Protein AF-A0A7C5FNX1-F1 (afdb_monomer_lite)

Secondary structure (DSSP, 8-state):
---------------------------EEEEETTEEEEEE-S-BTTB-HHHHHHHHHHHHHHHHHTT-TT--EEEEEETTEEEEEETTEEEEEE-HHHHHHTTS-HHHHHHHHHHHHHHHHHHHS------------

Structure (mmCIF, N/CA/C/O backbone):
data_AF-A0A7C5FNX1-F1
#
_entry.id   AF-A0A7C5FNX1-F1
#
loop_
_atom_site.group_PDB
_atom_site.id
_atom_site.type_symbol
_atom_site.label_atom_id
_atom_site.label_alt_id
_atom_site.label_comp_id
_atom_site.label_asym_id
_atom_site.label_entity_id
_atom_site.label_seq_id
_atom_site.pdbx_PDB_ins_code
_atom_site.Cartn_x
_atom_site.Cartn_y
_atom_site.Cartn_z
_atom_site.occupancy
_atom_site.B_iso_or_equiv
_atom_site.auth_seq_id
_atom_site.auth_comp_id
_atom_site.auth_asym_id
_atom_site.auth_atom_id
_atom_site.pdbx_PDB_model_num
ATOM 1 N N . MET A 1 1 ? -15.210 -9.417 -82.758 1.00 48.25 1 MET A N 1
ATOM 2 C CA . MET A 1 1 ? -13.789 -9.003 -82.806 1.00 48.25 1 MET A CA 1
ATOM 3 C C . MET A 1 1 ? -13.660 -7.633 -82.162 1.00 48.25 1 MET A C 1
ATOM 5 O O . MET A 1 1 ? -14.400 -6.760 -82.588 1.00 48.25 1 MET A O 1
ATOM 9 N N . ARG A 1 2 ? -12.681 -7.478 -81.247 1.00 44.44 2 ARG A N 1
ATOM 10 C CA . ARG A 1 2 ? -12.156 -6.215 -80.667 1.00 44.44 2 ARG A CA 1
ATOM 11 C C . ARG A 1 2 ? -13.099 -5.545 -79.653 1.00 44.44 2 ARG A C 1
ATOM 13 O O . ARG A 1 2 ? -14.236 -5.281 -79.985 1.00 44.44 2 ARG A O 1
ATOM 20 N N . GLY A 1 3 ? -12.744 -5.229 -78.414 1.00 41.00 3 GLY A N 1
ATOM 21 C CA . GLY A 1 3 ? -11.478 -5.251 -77.688 1.00 41.00 3 GLY A CA 1
ATOM 22 C C . GLY A 1 3 ? -11.615 -4.278 -76.505 1.00 41.00 3 GLY A C 1
ATOM 23 O O . GLY A 1 3 ? -11.934 -3.120 -76.723 1.00 41.00 3 GLY A O 1
ATOM 24 N N . LEU A 1 4 ? -11.478 -4.791 -75.279 1.00 51.78 4 LEU A N 1
ATOM 25 C CA . LEU A 1 4 ? -10.774 -4.208 -74.125 1.00 51.78 4 LEU A CA 1
ATOM 26 C C . LEU A 1 4 ? -10.606 -2.672 -74.074 1.00 51.78 4 LEU A C 1
ATOM 28 O O . LEU A 1 4 ? -9.807 -2.170 -74.847 1.00 51.78 4 LEU A O 1
ATOM 32 N N . VAL A 1 5 ? -11.207 -1.981 -73.088 1.00 48.16 5 VAL A N 1
ATOM 33 C CA . VAL A 1 5 ? -10.513 -0.992 -72.222 1.00 48.16 5 VAL A CA 1
ATOM 34 C C . VAL A 1 5 ? -11.241 -0.871 -70.872 1.00 48.16 5 VAL A C 1
ATOM 36 O O . VAL A 1 5 ? -12.392 -0.457 -70.775 1.00 48.16 5 VAL A O 1
ATOM 39 N N . THR A 1 6 ? -10.510 -1.245 -69.832 1.00 49.53 6 THR A N 1
ATOM 40 C CA . THR A 1 6 ? -10.735 -1.094 -68.394 1.00 49.53 6 THR A CA 1
ATOM 41 C C . THR A 1 6 ? -10.722 0.378 -67.960 1.00 49.53 6 THR A C 1
ATOM 43 O O . THR A 1 6 ? -9.796 1.092 -68.330 1.00 49.53 6 THR A O 1
ATOM 46 N N . LEU A 1 7 ? -11.629 0.816 -67.078 1.00 47.34 7 LEU A N 1
ATOM 47 C CA . LEU A 1 7 ? -11.289 1.865 -66.104 1.00 47.34 7 LEU A CA 1
ATOM 48 C C . LEU A 1 7 ? -12.063 1.657 -64.794 1.00 47.34 7 LEU A C 1
ATOM 50 O O . LEU A 1 7 ? -13.228 2.015 -64.648 1.00 47.34 7 LEU A O 1
ATOM 54 N N . VAL A 1 8 ? -11.383 1.017 -63.847 1.00 50.44 8 VAL A N 1
ATOM 55 C CA . VAL A 1 8 ? -11.781 0.897 -62.445 1.00 50.44 8 VAL A CA 1
ATOM 56 C C . VAL A 1 8 ? -11.443 2.224 -61.771 1.00 50.44 8 VAL A C 1
ATOM 58 O O . VAL A 1 8 ? -10.268 2.557 -61.649 1.00 50.44 8 VAL A O 1
ATOM 61 N N . VAL A 1 9 ? -12.442 2.982 -61.318 1.00 48.31 9 VAL A N 1
ATOM 62 C CA . VAL A 1 9 ? -12.221 4.110 -60.399 1.00 48.31 9 VAL A CA 1
ATOM 63 C C . VAL A 1 9 ? -12.724 3.685 -59.028 1.00 48.31 9 VAL A C 1
ATOM 65 O O . VAL A 1 9 ? -13.873 3.899 -58.653 1.00 48.31 9 VAL A O 1
ATOM 68 N N . ALA A 1 10 ? -11.843 3.004 -58.300 1.00 44.75 10 ALA A N 1
ATOM 69 C CA . ALA A 1 10 ? -12.017 2.693 -56.894 1.00 44.75 10 ALA A CA 1
ATOM 70 C C . ALA A 1 10 ? -11.668 3.944 -56.075 1.00 44.75 10 ALA A C 1
ATOM 72 O O . ALA A 1 10 ? -10.499 4.229 -55.821 1.00 44.75 10 ALA A O 1
ATOM 73 N N . ALA A 1 11 ? -12.681 4.708 -55.668 1.00 50.75 11 ALA A N 1
ATOM 74 C CA . ALA A 1 11 ? -12.517 5.731 -54.644 1.00 50.75 11 ALA A CA 1
ATOM 75 C C . ALA A 1 11 ? -12.407 5.030 -53.279 1.00 50.75 11 ALA A C 1
ATOM 77 O O . ALA A 1 11 ? -13.410 4.687 -52.653 1.00 50.75 11 ALA A O 1
ATOM 78 N N . MET A 1 12 ? -11.173 4.755 -52.851 1.00 43.78 12 MET A N 1
ATOM 79 C CA . MET A 1 12 ? -10.867 4.287 -51.500 1.00 43.78 12 MET A CA 1
ATOM 80 C C . MET A 1 12 ? -11.280 5.358 -50.484 1.00 43.78 12 MET A C 1
ATOM 82 O O . MET A 1 12 ? -10.588 6.354 -50.281 1.00 43.78 12 MET A O 1
ATOM 86 N N . LEU A 1 13 ? -12.414 5.128 -49.825 1.00 51.00 13 LEU A N 1
ATOM 87 C CA . LEU A 1 13 ? -12.774 5.769 -48.567 1.00 51.00 13 LEU A CA 1
ATOM 88 C C . LEU A 1 13 ? -11.797 5.280 -47.493 1.00 51.00 13 L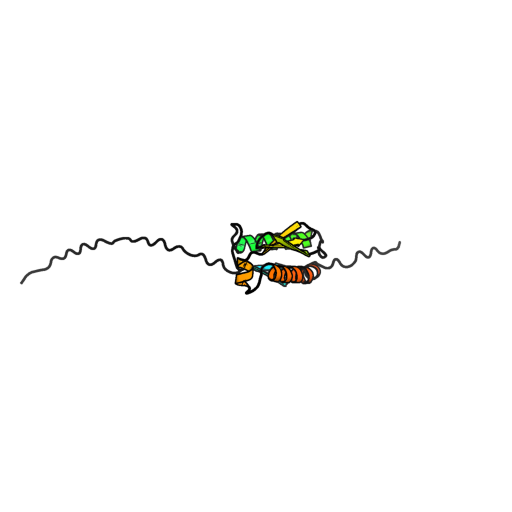EU A C 1
ATOM 90 O O . LEU A 1 13 ? -11.932 4.179 -46.963 1.00 51.00 13 LEU A O 1
ATOM 94 N N . LEU A 1 14 ? -10.793 6.098 -47.183 1.00 48.69 14 LEU A N 1
ATOM 95 C CA . LEU A 1 14 ? -9.910 5.881 -46.043 1.00 48.69 14 LEU A CA 1
ATOM 96 C C . LEU A 1 14 ? -10.674 6.251 -44.759 1.00 48.69 14 LEU A C 1
ATOM 98 O O . LEU A 1 14 ? -10.518 7.334 -44.200 1.00 48.69 14 LEU A O 1
ATOM 102 N N . THR A 1 15 ? -11.553 5.366 -44.290 1.00 57.00 15 THR A N 1
ATOM 103 C CA . THR A 1 15 ? -12.085 5.444 -42.926 1.00 57.00 15 THR A CA 1
ATOM 104 C C . THR A 1 15 ? -10.961 5.104 -41.957 1.00 57.00 15 THR A C 1
ATOM 106 O O . THR A 1 15 ? -10.725 3.938 -41.641 1.00 57.00 15 THR A O 1
ATOM 109 N N . ALA A 1 16 ? -10.255 6.129 -41.483 1.00 55.16 16 ALA A N 1
ATOM 110 C CA . ALA A 1 16 ? -9.417 6.027 -40.300 1.00 55.16 16 ALA A CA 1
ATOM 111 C C . ALA A 1 16 ? -10.336 5.832 -39.086 1.00 55.16 16 ALA A C 1
ATOM 113 O O . ALA A 1 16 ? -10.733 6.783 -38.415 1.00 55.16 16 ALA A O 1
ATOM 114 N N . ALA A 1 17 ? -10.718 4.581 -38.825 1.00 53.44 17 ALA A N 1
ATOM 115 C CA . ALA A 1 17 ? -11.231 4.198 -37.525 1.00 53.44 17 ALA A CA 1
ATOM 116 C C . ALA A 1 17 ? -10.087 4.409 -36.528 1.00 53.44 17 ALA A C 1
ATOM 118 O O . ALA A 1 17 ? -9.186 3.579 -36.410 1.00 53.44 17 ALA A O 1
ATOM 119 N N . ALA A 1 18 ? -10.099 5.551 -35.840 1.00 54.50 18 ALA A N 1
ATOM 120 C CA . ALA A 1 18 ? -9.315 5.767 -34.637 1.00 54.50 18 ALA A CA 1
ATOM 121 C C . ALA A 1 18 ? -9.859 4.814 -33.567 1.00 54.50 18 ALA A C 1
ATOM 123 O O . ALA A 1 18 ? -10.659 5.188 -32.712 1.00 54.50 18 ALA A O 1
ATOM 124 N N . GLY A 1 19 ? -9.485 3.539 -33.669 1.00 47.91 19 GLY A N 1
ATOM 125 C CA . GLY A 1 19 ? -9.705 2.576 -32.612 1.00 47.91 19 GLY A CA 1
ATOM 126 C C . GLY A 1 19 ? -8.997 3.116 -31.385 1.00 47.91 19 GLY A C 1
ATOM 127 O O . GLY A 1 19 ? -7.774 3.258 -31.384 1.00 47.91 19 GLY A O 1
ATOM 128 N N . SER A 1 20 ? -9.761 3.463 -30.351 1.00 51.91 20 SER A N 1
ATOM 129 C CA . SER A 1 20 ? -9.203 3.637 -29.022 1.00 51.91 20 SER A CA 1
ATOM 130 C C . SER A 1 20 ? -8.517 2.324 -28.678 1.00 51.91 20 SER A C 1
ATOM 132 O O . SER A 1 20 ? -9.171 1.336 -28.349 1.00 51.91 20 SER A O 1
ATOM 134 N N . VAL A 1 21 ? -7.193 2.287 -28.811 1.00 50.59 21 VAL A N 1
ATOM 135 C CA . VAL A 1 21 ? -6.392 1.231 -28.215 1.00 50.59 21 VAL A CA 1
ATOM 136 C C . VAL A 1 21 ? -6.601 1.415 -26.721 1.00 50.59 21 VAL A C 1
ATOM 138 O O . VAL A 1 21 ? -5.968 2.264 -26.095 1.00 50.59 21 VAL A O 1
ATOM 141 N N . CYS A 1 22 ? -7.548 0.673 -26.145 1.00 47.19 22 CYS A N 1
ATOM 142 C CA . CYS A 1 22 ? -7.546 0.419 -24.719 1.00 47.19 22 CYS A CA 1
ATOM 143 C C . CYS A 1 22 ? -6.202 -0.247 -24.448 1.00 47.19 22 CYS A C 1
ATOM 145 O O . CYS A 1 22 ? -6.037 -1.444 -24.676 1.00 47.19 22 CYS A O 1
ATOM 147 N N . ARG A 1 23 ? -5.208 0.550 -24.045 1.00 55.09 23 ARG A N 1
ATOM 148 C CA . ARG A 1 23 ? -3.958 0.035 -23.512 1.00 55.09 23 ARG A CA 1
ATOM 149 C C . ARG A 1 23 ? -4.366 -0.713 -22.254 1.00 55.09 23 ARG A C 1
ATOM 151 O O . ARG A 1 23 ? -4.648 -0.100 -21.229 1.00 55.09 23 ARG A O 1
ATOM 158 N N . SER A 1 24 ? -4.542 -2.023 -22.391 1.00 57.84 24 SER A N 1
ATOM 159 C CA . SER A 1 24 ? -4.787 -2.898 -21.260 1.00 57.84 24 SER A CA 1
ATOM 160 C C . SER A 1 24 ? -3.512 -2.830 -20.439 1.00 57.84 24 SER A C 1
ATOM 162 O O . SER A 1 24 ? -2.486 -3.363 -20.847 1.00 57.84 24 SER A O 1
ATOM 164 N N . ASP A 1 25 ? -3.544 -2.040 -19.372 1.00 71.94 25 ASP A N 1
ATOM 165 C CA . ASP A 1 25 ? -2.395 -1.846 -18.502 1.00 71.94 25 ASP A CA 1
ATOM 166 C C . ASP A 1 25 ? -2.127 -3.195 -17.826 1.00 71.94 25 ASP A C 1
ATOM 168 O O . ASP A 1 25 ? -2.981 -3.720 -17.103 1.00 71.94 25 ASP A O 1
ATOM 172 N N . GLU A 1 26 ? -1.015 -3.831 -18.188 1.00 87.75 26 GLU A N 1
ATOM 173 C CA . GLU A 1 26 ? -0.703 -5.183 -17.737 1.00 87.75 26 GLU A CA 1
ATOM 174 C C . GLU A 1 26 ? -0.518 -5.174 -16.212 1.00 87.75 26 GLU A C 1
ATOM 176 O O . GLU A 1 26 ? 0.085 -4.236 -15.680 1.00 87.75 26 GLU A O 1
ATOM 181 N N . PRO A 1 27 ? -1.043 -6.168 -15.470 1.00 94.06 27 PRO A N 1
ATOM 182 C CA . PRO A 1 27 ? -0.821 -6.230 -14.035 1.00 94.06 27 PRO A CA 1
ATOM 183 C C . PRO A 1 27 ? 0.670 -6.227 -13.700 1.00 94.06 27 PRO A C 1
ATOM 185 O O . PRO A 1 27 ? 1.442 -6.970 -14.298 1.00 94.06 27 PRO A O 1
ATOM 188 N N . GLY A 1 28 ? 1.058 -5.447 -12.697 1.00 96.19 28 GLY A N 1
ATOM 189 C CA . GLY A 1 28 ? 2.444 -5.340 -12.261 1.00 96.19 28 GLY A CA 1
ATOM 190 C C . GLY A 1 28 ? 2.625 -5.742 -10.801 1.00 96.19 28 GLY A C 1
ATOM 191 O O . GLY A 1 28 ? 1.754 -5.507 -9.958 1.00 96.19 28 GLY A O 1
ATOM 192 N N . ASP A 1 29 ? 3.767 -6.352 -10.506 1.00 97.62 29 ASP A N 1
ATOM 193 C CA . ASP A 1 29 ? 4.106 -6.870 -9.183 1.00 97.62 29 ASP A CA 1
ATOM 194 C C . ASP A 1 29 ? 5.093 -5.960 -8.457 1.00 97.62 29 ASP A C 1
ATOM 196 O O . ASP A 1 29 ? 6.085 -5.512 -9.028 1.00 97.62 29 ASP A O 1
ATOM 200 N N . VAL A 1 30 ? 4.839 -5.734 -7.170 1.00 96.81 30 VAL A N 1
ATOM 201 C CA . VAL A 1 30 ? 5.782 -5.089 -6.255 1.00 96.81 30 VAL A CA 1
ATOM 202 C C . VAL A 1 30 ? 6.505 -6.182 -5.475 1.00 96.81 30 VAL A C 1
ATOM 204 O O . VAL A 1 30 ? 5.860 -7.008 -4.819 1.00 96.81 30 VAL A O 1
ATOM 207 N N . TRP A 1 31 ? 7.834 -6.170 -5.509 1.00 94.94 31 TRP A N 1
ATOM 208 C CA . TRP A 1 31 ? 8.690 -7.174 -4.876 1.00 94.94 31 TRP A CA 1
ATOM 209 C C . TRP A 1 31 ? 9.546 -6.538 -3.790 1.00 94.94 31 TRP A C 1
ATOM 211 O O . TRP A 1 31 ? 10.090 -5.464 -3.983 1.00 94.94 31 TRP A O 1
ATOM 221 N N . LEU A 1 32 ? 9.729 -7.189 -2.647 1.00 92.56 32 LEU A N 1
ATOM 222 C CA . LEU A 1 32 ? 10.582 -6.654 -1.587 1.00 92.56 32 LEU A CA 1
ATOM 223 C C . LEU A 1 32 ? 11.441 -7.767 -0.999 1.00 92.56 32 LEU A C 1
ATOM 225 O O . LEU A 1 32 ? 10.904 -8.732 -0.462 1.00 92.56 32 LEU A O 1
ATOM 229 N N . GLY A 1 33 ? 12.765 -7.660 -1.143 1.00 87.31 33 GLY A N 1
ATOM 230 C CA . GLY A 1 33 ? 13.702 -8.683 -0.661 1.00 87.31 33 GLY A CA 1
ATOM 231 C C . GLY A 1 33 ? 13.407 -10.091 -1.200 1.00 87.31 33 GLY A C 1
ATOM 232 O O . GLY A 1 33 ? 13.490 -11.057 -0.452 1.00 87.31 33 GLY A O 1
ATOM 233 N N . GLY A 1 34 ? 12.976 -10.210 -2.463 1.00 90.44 34 GLY A N 1
ATOM 234 C CA . GLY A 1 34 ? 12.601 -11.490 -3.087 1.00 90.44 34 GLY A CA 1
ATOM 235 C C . GLY A 1 34 ? 11.183 -11.989 -2.769 1.00 90.44 34 GLY A C 1
ATOM 236 O O . GLY A 1 34 ? 10.748 -12.990 -3.334 1.00 90.44 34 GLY A O 1
ATOM 237 N N . TYR A 1 35 ? 10.424 -11.290 -1.923 1.00 93.56 35 TYR A N 1
ATOM 238 C CA . TYR A 1 35 ? 9.035 -11.631 -1.612 1.00 93.56 35 TYR A CA 1
ATOM 239 C C . TYR A 1 35 ? 8.057 -10.814 -2.456 1.00 93.56 35 TYR A C 1
ATOM 241 O O . TYR A 1 35 ? 8.181 -9.592 -2.549 1.00 93.56 35 TYR A O 1
ATOM 249 N N . LEU A 1 36 ? 7.031 -11.468 -3.010 1.00 94.69 36 LEU A N 1
ATOM 250 C CA . LEU A 1 36 ? 5.913 -10.766 -3.639 1.00 94.69 36 LEU A CA 1
ATOM 251 C C . LEU A 1 36 ? 5.132 -10.015 -2.560 1.00 94.69 36 LEU A C 1
ATOM 253 O O . LEU A 1 36 ? 4.504 -10.630 -1.691 1.00 94.69 36 LEU A O 1
ATOM 257 N N . LEU A 1 37 ? 5.162 -8.687 -2.624 1.00 94.75 37 LEU A N 1
ATOM 258 C CA . LEU A 1 37 ? 4.490 -7.832 -1.660 1.00 94.75 37 LEU A CA 1
ATOM 259 C C . LEU A 1 37 ? 3.008 -7.677 -2.008 1.00 94.75 37 LEU A C 1
ATOM 261 O O . LEU A 1 37 ? 2.141 -7.972 -1.183 1.00 94.75 37 LEU A O 1
ATOM 265 N N . LEU A 1 38 ? 2.723 -7.232 -3.233 1.00 96.38 38 LEU A N 1
ATOM 266 C CA . LEU A 1 38 ? 1.373 -7.058 -3.768 1.00 96.38 38 LEU A CA 1
ATOM 267 C C . LEU A 1 38 ? 1.395 -6.948 -5.297 1.00 96.38 38 LEU A C 1
ATOM 269 O O . LEU A 1 38 ? 2.427 -6.640 -5.888 1.00 96.38 38 LEU A O 1
ATOM 273 N N . ARG A 1 39 ? 0.232 -7.166 -5.918 1.00 97.25 39 ARG A N 1
ATOM 274 C CA . ARG A 1 39 ? 0.005 -7.009 -7.361 1.00 97.25 39 ARG A CA 1
ATOM 275 C C . ARG A 1 39 ? -0.948 -5.847 -7.619 1.00 97.25 39 ARG A C 1
ATOM 277 O O . ARG A 1 39 ? -2.055 -5.829 -7.077 1.00 97.25 39 ARG A O 1
ATOM 284 N N . ILE A 1 40 ? -0.545 -4.919 -8.479 1.00 97.62 40 ILE A N 1
ATOM 285 C CA . ILE A 1 40 ? -1.361 -3.806 -8.970 1.00 97.62 40 ILE A CA 1
ATOM 286 C C . ILE A 1 40 ? -1.971 -4.203 -10.313 1.00 97.62 40 ILE A C 1
ATOM 288 O O . ILE A 1 40 ? -1.285 -4.723 -11.185 1.00 97.62 40 ILE A O 1
ATOM 292 N N . ARG A 1 41 ? -3.280 -3.989 -10.471 1.00 96.38 41 ARG A N 1
ATOM 293 C CA . ARG A 1 41 ? -4.042 -4.418 -11.660 1.00 96.38 41 ARG A CA 1
ATOM 294 C C . ARG A 1 41 ? -4.699 -3.270 -12.420 1.00 96.38 41 ARG A C 1
ATOM 296 O O . ARG A 1 41 ? -5.256 -3.504 -13.484 1.00 96.38 41 ARG A O 1
ATOM 303 N N . THR A 1 42 ? -4.716 -2.065 -11.855 1.00 96.38 42 THR A N 1
ATOM 304 C CA . THR A 1 42 ? -5.453 -0.932 -12.421 1.00 96.38 42 THR A CA 1
ATOM 305 C C . THR A 1 42 ? -4.628 0.347 -12.375 1.00 96.38 42 THR A C 1
ATOM 307 O O . THR A 1 42 ? -3.885 0.582 -11.422 1.00 96.38 42 THR A O 1
ATOM 310 N N . ALA A 1 43 ? -4.791 1.205 -13.377 1.00 95.50 43 ALA A N 1
ATOM 311 C CA . ALA A 1 43 ? -4.365 2.598 -13.304 1.00 95.50 43 ALA A CA 1
ATOM 312 C C . ALA A 1 43 ? -5.209 3.359 -12.261 1.00 95.50 43 ALA A C 1
ATOM 314 O O . ALA A 1 43 ? -6.347 2.974 -11.973 1.00 95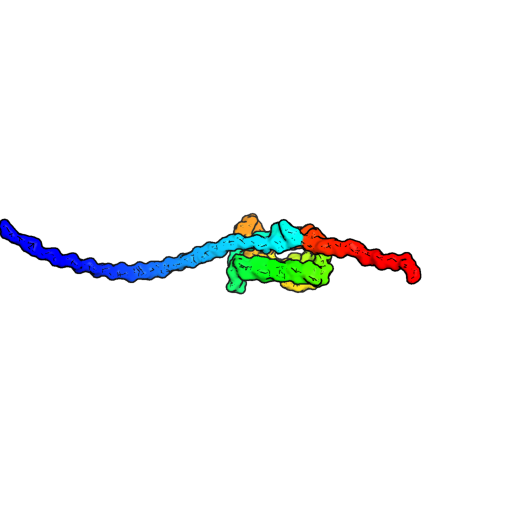.50 43 ALA A O 1
ATOM 315 N N . ALA A 1 44 ? -4.664 4.427 -11.675 1.00 93.50 44 ALA A N 1
ATOM 316 C CA . ALA A 1 44 ? -5.388 5.269 -10.717 1.00 93.50 44 ALA A CA 1
ATOM 317 C C . ALA A 1 44 ? -4.752 6.658 -10.585 1.00 93.50 44 ALA A C 1
ATOM 319 O O . ALA A 1 44 ? -3.536 6.790 -10.677 1.00 93.50 44 ALA A O 1
ATOM 320 N N . ALA A 1 45 ? -5.570 7.684 -10.319 1.00 89.44 45 ALA A N 1
ATOM 321 C CA . ALA A 1 45 ? -5.122 9.060 -10.062 1.00 89.44 45 ALA A CA 1
ATOM 322 C C . ALA A 1 45 ? -4.178 9.647 -11.140 1.00 89.44 45 ALA A C 1
ATOM 324 O O . ALA A 1 45 ? -3.275 10.412 -10.822 1.00 89.44 45 ALA A O 1
ATOM 325 N N . GLY A 1 46 ? -4.374 9.273 -12.410 1.00 91.38 46 GLY A N 1
ATOM 326 C CA . GLY A 1 46 ? -3.526 9.711 -13.527 1.00 91.38 46 GLY A CA 1
ATOM 327 C C . GLY A 1 46 ? -2.236 8.904 -13.723 1.00 91.38 46 GLY A C 1
ATOM 328 O O . GLY A 1 46 ? -1.504 9.181 -14.664 1.00 91.38 46 GLY A O 1
ATOM 329 N N . TYR A 1 47 ? -1.977 7.896 -12.887 1.00 93.69 47 TYR A N 1
ATOM 330 C CA . TYR A 1 47 ? -0.817 7.009 -12.987 1.00 93.69 47 TYR A CA 1
ATOM 331 C C . TYR A 1 47 ? -1.172 5.687 -13.670 1.00 93.69 47 TYR A C 1
ATOM 333 O O . TYR A 1 47 ? -2.202 5.082 -13.342 1.00 93.69 47 TYR A O 1
ATOM 341 N N . SER A 1 48 ? -0.288 5.213 -14.554 1.00 95.75 48 SER A N 1
ATOM 342 C CA . SER A 1 48 ? -0.356 3.850 -15.098 1.00 95.75 48 SER A CA 1
ATOM 343 C C . SER A 1 48 ? -0.091 2.800 -14.011 1.00 95.75 48 SER A C 1
ATOM 345 O O . SER A 1 48 ? 0.402 3.113 -12.923 1.00 95.75 48 SER A O 1
ATOM 347 N N . VAL A 1 49 ? -0.397 1.531 -14.285 1.00 96.19 49 VAL A N 1
ATOM 348 C CA . VAL A 1 49 ? -0.044 0.404 -13.406 1.00 96.19 49 VAL A CA 1
ATOM 349 C C . VAL A 1 49 ? 1.459 0.391 -13.152 1.00 96.19 49 VAL A C 1
ATOM 351 O O . VAL A 1 49 ? 1.868 0.286 -11.995 1.00 96.19 49 VAL A O 1
ATOM 354 N N . ALA A 1 50 ? 2.271 0.572 -14.196 1.00 96.12 50 ALA A N 1
ATOM 355 C CA . ALA A 1 50 ? 3.726 0.625 -14.082 1.00 96.12 50 ALA A CA 1
ATOM 356 C C . ALA A 1 50 ? 4.195 1.766 -13.163 1.00 96.12 50 ALA A C 1
ATOM 358 O O . ALA A 1 50 ? 4.998 1.537 -12.257 1.00 96.12 50 ALA A O 1
ATOM 359 N N . ASP A 1 51 ? 3.645 2.975 -13.319 1.00 96.81 51 ASP A N 1
ATOM 360 C CA . ASP A 1 51 ? 4.000 4.114 -12.461 1.00 96.81 51 ASP A CA 1
ATOM 361 C C . ASP A 1 51 ? 3.630 3.860 -10.998 1.00 96.81 51 ASP A C 1
ATOM 363 O O . ASP A 1 51 ? 4.395 4.176 -10.085 1.00 96.81 51 ASP A O 1
ATOM 367 N N . ARG A 1 52 ? 2.461 3.251 -10.759 1.00 97.38 52 ARG A N 1
ATOM 368 C CA . ARG A 1 52 ? 2.024 2.883 -9.408 1.00 97.38 52 ARG A CA 1
ATOM 369 C C . ARG A 1 52 ? 2.943 1.836 -8.795 1.00 97.38 52 ARG A C 1
ATOM 371 O O . ARG A 1 52 ? 3.333 1.999 -7.642 1.00 97.38 52 ARG A O 1
ATOM 378 N N . VAL A 1 53 ? 3.301 0.791 -9.541 1.00 97.62 53 VAL A N 1
ATOM 379 C CA . VAL A 1 53 ? 4.252 -0.236 -9.089 1.00 97.62 53 VAL A CA 1
ATOM 380 C C . VAL A 1 53 ? 5.575 0.413 -8.703 1.00 97.62 53 VAL A C 1
ATOM 382 O O . VAL A 1 53 ? 6.027 0.213 -7.579 1.00 97.62 53 VAL A O 1
ATOM 385 N N . ASN A 1 54 ? 6.133 1.265 -9.564 1.00 97.06 54 ASN A N 1
ATOM 386 C CA . ASN A 1 54 ? 7.392 1.962 -9.303 1.00 97.06 54 ASN A CA 1
ATOM 387 C C . ASN A 1 54 ? 7.317 2.861 -8.062 1.00 97.06 54 ASN A C 1
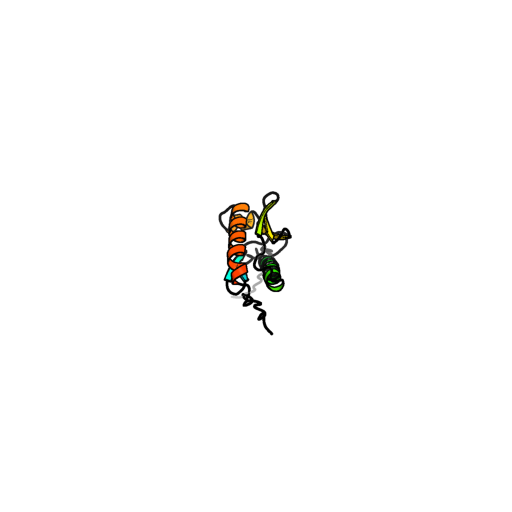ATOM 389 O O . ASN A 1 54 ? 8.198 2.812 -7.204 1.00 97.06 54 ASN A O 1
ATOM 393 N N . ALA A 1 55 ? 6.247 3.647 -7.915 1.00 97.00 55 ALA A N 1
ATOM 394 C CA . ALA A 1 55 ? 6.066 4.521 -6.759 1.00 97.00 55 ALA A CA 1
ATOM 395 C C . ALA A 1 55 ? 5.951 3.732 -5.444 1.00 97.00 55 ALA A C 1
ATOM 397 O O . ALA A 1 55 ? 6.496 4.136 -4.417 1.00 97.00 55 ALA A O 1
ATOM 398 N N . ILE A 1 56 ? 5.247 2.600 -5.464 1.00 97.44 56 ILE A N 1
ATOM 399 C CA . ILE A 1 56 ? 5.081 1.742 -4.288 1.00 97.44 56 ILE A CA 1
ATOM 400 C C . ILE A 1 56 ? 6.388 1.013 -3.964 1.00 97.44 56 ILE A C 1
ATOM 402 O O . ILE A 1 56 ? 6.777 0.956 -2.798 1.00 97.44 56 ILE A O 1
ATOM 406 N N . GLN A 1 57 ? 7.079 0.503 -4.983 1.00 97.12 57 GLN A N 1
ATOM 407 C CA . GLN A 1 57 ? 8.386 -0.134 -4.865 1.00 97.12 57 GLN A CA 1
ATOM 408 C C . GLN A 1 57 ? 9.406 0.810 -4.224 1.00 97.12 57 GLN A C 1
ATOM 410 O O . GLN A 1 57 ? 10.079 0.427 -3.270 1.00 97.12 57 GLN A O 1
ATOM 415 N N . ALA A 1 58 ? 9.471 2.059 -4.696 1.00 96.69 58 ALA A N 1
ATOM 416 C CA . ALA A 1 58 ? 10.352 3.079 -4.141 1.00 96.69 58 ALA A CA 1
ATOM 417 C C . ALA A 1 58 ? 10.056 3.329 -2.655 1.00 96.69 58 ALA A C 1
ATOM 419 O O . ALA A 1 58 ? 10.964 3.269 -1.833 1.00 96.69 58 ALA A O 1
ATOM 420 N N . ARG A 1 59 ? 8.781 3.509 -2.278 1.00 96.94 59 ARG A N 1
ATOM 421 C CA . ARG A 1 59 ? 8.395 3.692 -0.865 1.00 96.94 59 ARG A CA 1
ATOM 422 C C . ARG A 1 59 ? 8.753 2.480 -0.004 1.00 96.94 59 ARG A C 1
ATOM 424 O O . ARG A 1 59 ? 9.205 2.657 1.123 1.00 96.94 59 ARG A O 1
ATOM 431 N N . ALA A 1 60 ? 8.548 1.263 -0.510 1.00 95.06 60 ALA A N 1
ATOM 432 C CA . ALA A 1 60 ? 8.895 0.036 0.203 1.00 95.06 60 ALA A CA 1
ATOM 433 C C . ALA A 1 60 ? 10.414 -0.082 0.424 1.00 95.06 60 ALA A C 1
ATOM 435 O O . ALA A 1 60 ? 10.845 -0.374 1.538 1.00 95.06 60 ALA A O 1
ATOM 436 N N . ASN A 1 61 ? 11.217 0.210 -0.604 1.00 93.94 61 ASN A N 1
ATOM 437 C CA . ASN A 1 61 ? 12.677 0.217 -0.512 1.00 93.94 61 ASN A CA 1
ATOM 438 C C . ASN A 1 61 ? 13.178 1.293 0.457 1.00 93.94 61 ASN A C 1
ATOM 440 O O . ASN A 1 61 ? 14.008 0.992 1.309 1.00 93.94 61 ASN A O 1
ATOM 444 N N . SER A 1 62 ? 12.612 2.503 0.422 1.00 94.00 62 SER A N 1
ATOM 445 C CA . SER A 1 62 ? 12.991 3.570 1.357 1.00 94.00 62 SER A CA 1
ATOM 446 C C . SER A 1 62 ? 12.742 3.196 2.820 1.00 94.00 62 SER A C 1
ATOM 448 O O . SER A 1 62 ? 13.503 3.604 3.693 1.00 94.00 62 SER A O 1
ATOM 450 N N . LEU A 1 63 ? 11.718 2.388 3.125 1.00 92.81 63 LEU A N 1
ATOM 451 C CA . LEU A 1 63 ? 11.538 1.867 4.485 1.00 92.81 63 LEU A CA 1
ATOM 452 C C . LEU A 1 63 ? 12.697 0.950 4.900 1.00 92.81 63 LEU A C 1
ATOM 454 O O . LEU A 1 63 ? 13.145 1.032 6.042 1.00 92.81 63 LEU A O 1
ATOM 458 N N . LEU A 1 64 ? 13.205 0.111 3.992 1.00 90.50 64 LEU A N 1
ATOM 459 C CA . LEU A 1 64 ? 14.363 -0.748 4.260 1.00 90.50 64 LEU A CA 1
ATOM 460 C C . LEU A 1 64 ? 15.652 0.064 4.418 1.00 90.50 64 LEU A C 1
ATOM 462 O O . LEU A 1 64 ? 16.390 -0.153 5.376 1.00 90.50 64 LEU A O 1
ATOM 466 N N . GLU A 1 65 ? 15.898 1.013 3.514 1.00 90.38 65 GLU A N 1
ATOM 467 C CA . GLU A 1 65 ? 17.083 1.884 3.519 1.00 90.38 65 GLU A CA 1
ATOM 468 C C . GLU A 1 65 ? 17.184 2.706 4.809 1.00 90.38 65 GLU A C 1
ATOM 470 O O . GLU A 1 65 ? 18.266 2.870 5.369 1.00 90.38 65 GLU A O 1
ATOM 475 N N . LEU A 1 66 ? 16.044 3.167 5.330 1.00 90.06 66 LEU A N 1
ATOM 476 C CA . LEU A 1 66 ? 15.960 3.910 6.588 1.00 90.06 66 LEU A CA 1
ATOM 477 C C . LEU A 1 66 ? 15.963 3.010 7.836 1.00 90.06 66 LEU A C 1
ATOM 479 O O . LEU A 1 66 ? 15.769 3.509 8.944 1.00 90.06 66 LEU A O 1
ATOM 483 N N . GLY A 1 67 ? 16.120 1.690 7.683 1.00 88.62 67 GLY A N 1
ATOM 484 C CA . GLY A 1 67 ? 16.072 0.736 8.794 1.00 88.62 67 GLY A CA 1
ATOM 485 C C . GLY A 1 67 ? 14.700 0.639 9.472 1.00 88.62 67 GLY A C 1
ATOM 486 O O . GLY A 1 67 ? 14.597 0.158 10.598 1.00 88.62 67 GLY A O 1
ATOM 487 N N . ARG A 1 68 ? 13.624 1.078 8.808 1.00 90.25 68 ARG A N 1
ATOM 488 C CA . ARG A 1 68 ? 12.244 1.085 9.323 1.00 90.25 68 ARG A CA 1
ATOM 489 C C . ARG A 1 68 ? 11.522 -0.228 9.045 1.00 90.25 68 ARG A C 1
ATOM 491 O O . ARG A 1 68 ? 10.366 -0.255 8.630 1.00 90.25 68 ARG A O 1
ATOM 498 N N . SER A 1 69 ? 12.206 -1.332 9.313 1.00 88.00 69 SER A N 1
ATOM 499 C CA . SER A 1 69 ? 11.687 -2.692 9.147 1.00 88.00 69 SER A CA 1
ATOM 500 C C . SER A 1 69 ? 10.427 -2.956 9.989 1.00 88.00 69 SER A C 1
ATOM 502 O O . SER A 1 69 ? 9.553 -3.728 9.595 1.00 88.00 69 SER A O 1
ATOM 504 N N . GLY A 1 70 ? 10.312 -2.255 11.123 1.00 89.38 70 GLY A N 1
ATOM 505 C CA . GLY A 1 70 ? 9.182 -2.275 12.053 1.00 89.38 70 GLY A CA 1
ATOM 506 C C . GLY A 1 70 ? 8.148 -1.163 11.854 1.00 89.38 70 GLY A C 1
ATOM 507 O O . GLY A 1 70 ? 7.429 -0.858 12.805 1.00 89.38 70 GLY A O 1
ATOM 508 N N . ALA A 1 71 ? 8.079 -0.531 10.675 1.00 93.31 71 ALA A N 1
ATOM 509 C CA . ALA A 1 71 ? 7.115 0.540 10.405 1.00 93.31 71 ALA A CA 1
ATOM 510 C C . ALA A 1 71 ? 5.674 0.128 10.764 1.00 93.31 71 ALA A C 1
ATOM 512 O O . ALA A 1 71 ? 5.201 -0.968 10.432 1.00 93.31 71 ALA A O 1
ATOM 513 N N . LYS A 1 72 ? 4.939 1.029 11.423 1.00 96.31 72 LYS A N 1
ATOM 514 C CA . LYS A 1 72 ? 3.544 0.794 11.797 1.00 96.31 72 LYS A CA 1
ATOM 515 C C . LYS A 1 72 ? 2.642 1.079 10.605 1.00 96.31 72 LYS A C 1
ATOM 517 O O . LYS A 1 72 ? 2.413 2.231 10.241 1.00 96.31 72 LYS A O 1
ATOM 522 N N . PHE A 1 73 ? 2.054 0.021 10.054 1.00 97.69 73 PHE A N 1
ATOM 523 C CA . PHE A 1 73 ? 1.041 0.150 9.010 1.00 97.69 73 PHE A CA 1
ATOM 524 C C . PHE A 1 73 ? -0.361 0.302 9.598 1.00 97.69 73 PHE A C 1
ATOM 526 O O . PHE A 1 73 ? -0.785 -0.530 10.406 1.00 97.69 73 PHE A O 1
ATOM 533 N N . THR A 1 74 ? -1.111 1.311 9.162 1.00 97.94 74 THR A N 1
ATOM 534 C CA . THR A 1 74 ? -2.527 1.519 9.520 1.00 97.94 74 THR A CA 1
ATOM 535 C C . THR A 1 74 ? -3.379 1.719 8.272 1.00 97.94 74 THR A C 1
ATOM 537 O O . THR A 1 74 ? -2.867 2.072 7.212 1.00 97.94 74 THR A O 1
ATOM 540 N N . VAL A 1 75 ? -4.683 1.452 8.387 1.00 98.31 75 VAL A N 1
ATOM 541 C CA . VAL A 1 75 ? -5.651 1.662 7.305 1.00 98.31 75 VAL A CA 1
ATOM 542 C C . VAL A 1 75 ? -6.629 2.748 7.733 1.00 98.31 75 VAL A C 1
ATOM 544 O O . VAL A 1 75 ? -7.226 2.647 8.803 1.00 98.31 75 VAL A O 1
ATOM 547 N N . GLY A 1 76 ? -6.780 3.776 6.905 1.00 97.38 76 GLY A N 1
ATOM 548 C CA . GLY A 1 76 ? -7.791 4.819 7.039 1.00 97.38 76 GLY A CA 1
ATOM 549 C C . GLY A 1 76 ? -8.755 4.813 5.857 1.00 97.38 76 GLY A C 1
ATOM 550 O O . GLY A 1 76 ? -8.492 4.199 4.824 1.00 97.38 76 GLY A O 1
ATOM 551 N N . LYS A 1 77 ? -9.880 5.511 6.003 1.00 96.25 77 LYS A N 1
ATOM 552 C CA . LYS A 1 77 ? -10.869 5.696 4.937 1.00 96.25 77 LYS A CA 1
ATOM 553 C C . LYS A 1 77 ? -10.769 7.110 4.375 1.00 96.25 77 LYS A C 1
ATOM 555 O O . LYS A 1 77 ? -10.629 8.056 5.144 1.00 96.25 77 LYS A O 1
ATOM 560 N N . SER A 1 78 ? -10.888 7.253 3.057 1.00 94.56 78 SER A N 1
ATOM 561 C CA . SER A 1 78 ? -10.971 8.552 2.385 1.00 94.56 78 SER A CA 1
ATOM 562 C C . SER A 1 78 ? -12.002 8.493 1.263 1.00 94.56 78 SER A C 1
ATOM 564 O O . SER A 1 78 ? -11.759 7.941 0.193 1.00 94.56 78 SER A O 1
ATOM 566 N N . GLY A 1 79 ? -13.204 9.013 1.523 1.00 95.50 79 GLY A N 1
ATOM 567 C CA . GLY A 1 79 ? -14.324 8.900 0.589 1.00 95.50 79 GLY A CA 1
ATOM 568 C C . GLY A 1 79 ? -14.665 7.437 0.277 1.00 95.50 79 GLY A C 1
ATOM 569 O O . GLY A 1 79 ? -15.083 6.691 1.165 1.00 95.50 79 GLY A O 1
ATOM 570 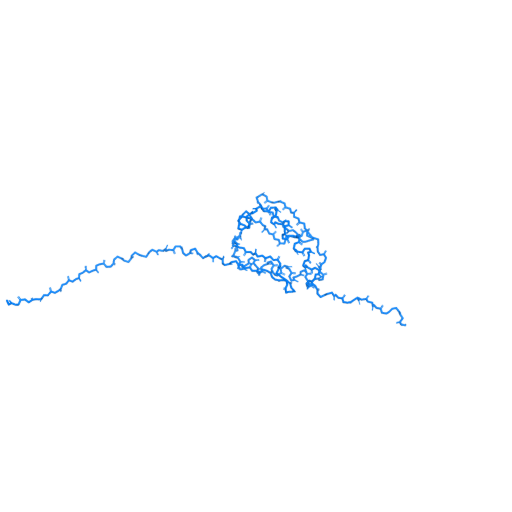N N . ARG A 1 80 ? -14.501 7.042 -0.993 1.00 96.75 80 ARG A N 1
ATOM 571 C CA . ARG A 1 80 ? -14.692 5.657 -1.473 1.00 96.75 80 ARG A CA 1
ATOM 572 C C . ARG A 1 80 ? -13.399 4.842 -1.503 1.00 96.75 80 ARG A C 1
ATOM 574 O O . ARG A 1 80 ? -13.446 3.662 -1.832 1.00 96.75 80 ARG A O 1
ATOM 581 N N . ASP A 1 81 ? -12.278 5.468 -1.181 1.00 97.94 81 ASP A N 1
ATOM 582 C CA . ASP A 1 81 ? -10.971 4.840 -1.176 1.00 97.94 81 ASP A CA 1
ATOM 583 C C . ASP A 1 81 ? -10.596 4.431 0.252 1.00 97.94 81 ASP A C 1
ATOM 585 O O . ASP A 1 81 ? -11.091 4.971 1.250 1.00 97.94 81 ASP A O 1
ATOM 589 N N . ALA A 1 82 ? -9.663 3.493 0.349 1.00 98.38 82 ALA A N 1
ATOM 590 C CA . ALA A 1 82 ? -8.966 3.185 1.585 1.00 98.38 82 ALA A CA 1
ATOM 591 C C . ALA A 1 82 ? -7.497 3.584 1.451 1.00 98.38 82 ALA A C 1
ATOM 593 O O . ALA A 1 82 ? -6.884 3.412 0.401 1.00 98.38 82 ALA A O 1
ATOM 594 N N . ILE A 1 83 ? -6.920 4.118 2.518 1.00 98.31 83 ILE A N 1
ATOM 595 C CA . ILE A 1 83 ? -5.543 4.593 2.544 1.00 98.31 83 ILE A CA 1
ATOM 596 C C . ILE A 1 83 ? -4.738 3.723 3.496 1.00 98.31 83 ILE A C 1
ATOM 598 O O . ILE A 1 83 ? -5.127 3.530 4.644 1.00 98.31 83 ILE A O 1
ATOM 602 N N . ILE A 1 84 ? -3.598 3.228 3.031 1.00 98.50 84 ILE A N 1
ATOM 603 C CA . ILE A 1 84 ? -2.587 2.592 3.868 1.00 98.50 84 ILE A CA 1
ATOM 604 C C . ILE A 1 84 ? -1.554 3.654 4.228 1.00 98.50 84 ILE A C 1
ATOM 606 O O . ILE A 1 84 ? -0.967 4.275 3.338 1.00 98.50 84 ILE A O 1
ATOM 610 N N . TYR A 1 85 ? -1.311 3.828 5.523 1.00 98.25 85 TYR A N 1
ATOM 611 C CA . TYR A 1 85 ? -0.259 4.692 6.049 1.00 98.25 85 TYR A CA 1
ATOM 612 C C . TYR A 1 85 ? 0.891 3.851 6.596 1.00 98.25 85 TYR A C 1
ATOM 614 O O . TYR A 1 85 ? 0.645 2.803 7.191 1.00 98.25 85 TYR A O 1
ATOM 622 N N . ALA A 1 86 ? 2.121 4.332 6.432 1.00 97.12 86 ALA A N 1
ATOM 623 C CA . ALA A 1 86 ? 3.320 3.828 7.097 1.00 97.12 86 ALA A CA 1
ATOM 624 C C . ALA A 1 86 ? 3.836 4.924 8.038 1.00 97.12 86 ALA A C 1
ATOM 626 O O . ALA A 1 86 ? 4.161 6.018 7.579 1.00 97.12 86 ALA A O 1
ATOM 627 N N . ASP A 1 87 ? 3.838 4.666 9.347 1.00 95.06 87 ASP A N 1
ATOM 628 C CA . ASP A 1 87 ? 4.207 5.645 10.385 1.00 95.06 87 ASP A CA 1
ATOM 629 C C . ASP A 1 87 ? 3.458 6.991 10.261 1.00 95.06 87 ASP A C 1
ATOM 631 O O . ASP A 1 87 ? 4.002 8.059 10.526 1.00 95.06 87 ASP A O 1
ATOM 635 N N . GLY A 1 88 ? 2.194 6.948 9.825 1.00 94.06 88 GLY A N 1
ATOM 636 C CA . GLY A 1 88 ? 1.352 8.136 9.630 1.00 94.06 88 GLY A CA 1
ATOM 637 C C . GLY A 1 88 ? 1.499 8.827 8.268 1.00 94.06 88 GLY A C 1
ATOM 638 O O . GLY A 1 88 ? 0.669 9.667 7.932 1.00 94.06 88 GLY A O 1
ATOM 639 N N . SER A 1 89 ? 2.471 8.432 7.443 1.00 94.94 89 SER A N 1
ATOM 640 C CA . SER A 1 89 ? 2.647 8.946 6.078 1.00 94.94 89 SER A CA 1
ATOM 641 C C . SER A 1 89 ? 1.890 8.102 5.056 1.00 94.94 89 SER A C 1
ATOM 643 O O . SER A 1 89 ? 1.869 6.875 5.152 1.00 94.94 89 SER A O 1
ATOM 645 N N . LEU A 1 90 ? 1.277 8.746 4.056 1.00 95.75 90 LEU A N 1
ATOM 646 C CA . LEU A 1 90 ? 0.584 8.066 2.957 1.00 95.75 90 LEU A CA 1
ATOM 647 C C . LEU A 1 90 ? 1.533 7.090 2.246 1.00 95.75 90 LEU A C 1
ATOM 649 O O . LEU A 1 90 ? 2.544 7.501 1.681 1.00 95.75 90 LEU A O 1
ATOM 653 N N . PHE A 1 91 ? 1.173 5.808 2.228 1.00 97.25 91 PHE A N 1
ATOM 654 C CA . PHE A 1 91 ? 1.946 4.771 1.550 1.00 97.25 91 PHE A CA 1
ATOM 655 C C . PHE A 1 91 ? 1.275 4.340 0.241 1.00 97.25 91 PHE A C 1
ATOM 657 O O . PHE A 1 91 ? 1.881 4.416 -0.831 1.00 97.25 91 PHE A O 1
ATOM 664 N N . ILE A 1 92 ? 0.004 3.930 0.315 1.00 97.25 92 ILE A N 1
ATOM 665 C CA . ILE A 1 92 ? -0.810 3.478 -0.824 1.00 97.25 92 ILE A CA 1
ATOM 666 C C . ILE A 1 92 ? -2.239 3.989 -0.666 1.00 97.25 92 ILE A C 1
ATOM 668 O O . ILE A 1 92 ? -2.822 3.874 0.409 1.00 97.25 92 ILE A O 1
ATOM 672 N N . THR A 1 93 ? -2.833 4.441 -1.768 1.00 97.81 93 THR A N 1
ATOM 673 C CA . THR A 1 93 ? -4.288 4.583 -1.897 1.00 97.81 93 THR A CA 1
ATOM 674 C C . THR A 1 93 ? -4.848 3.376 -2.645 1.00 97.81 93 THR A C 1
ATOM 676 O O . THR A 1 93 ? -4.363 3.024 -3.725 1.00 97.81 93 THR A O 1
ATOM 679 N N . VAL A 1 94 ? -5.866 2.750 -2.062 1.00 98.19 94 VAL A N 1
ATOM 680 C CA . VAL A 1 94 ? -6.621 1.620 -2.604 1.00 98.19 94 VAL A CA 1
ATOM 681 C C . VAL A 1 94 ? -7.970 2.127 -3.086 1.00 98.19 94 VAL A C 1
ATOM 683 O O . VAL A 1 94 ? -8.805 2.557 -2.290 1.00 98.19 94 VAL A O 1
ATOM 686 N N . THR A 1 95 ? -8.180 2.069 -4.394 1.00 98.19 95 THR A N 1
ATOM 687 C CA . THR A 1 95 ? -9.387 2.586 -5.043 1.00 98.19 95 THR A CA 1
ATOM 688 C C . THR A 1 95 ? -10.475 1.510 -5.178 1.00 98.19 95 THR A C 1
ATOM 690 O O . THR A 1 95 ? -10.190 0.310 -5.100 1.00 98.19 95 THR A O 1
ATOM 693 N N . PRO A 1 96 ? -11.730 1.891 -5.480 1.00 98.19 96 PRO A N 1
ATOM 694 C CA . PRO A 1 96 ? -12.770 0.956 -5.904 1.00 98.19 96 PRO A CA 1
ATOM 695 C C . PRO A 1 96 ? -12.380 0.091 -7.106 1.00 98.19 96 PRO A C 1
ATOM 697 O O . PRO A 1 96 ? -12.811 -1.057 -7.189 1.00 98.19 96 PRO A O 1
ATOM 700 N N . ALA A 1 97 ? -11.563 0.611 -8.028 1.00 97.12 97 ALA A N 1
ATOM 701 C CA . ALA A 1 97 ? -11.097 -0.148 -9.187 1.00 97.12 97 ALA A CA 1
ATOM 702 C C . ALA A 1 97 ? -10.129 -1.265 -8.769 1.00 97.12 97 ALA A C 1
ATOM 704 O O . ALA A 1 97 ? -10.296 -2.405 -9.205 1.00 97.12 97 ALA A O 1
ATOM 705 N N . ASP A 1 98 ? -9.197 -0.964 -7.856 1.00 97.56 98 ASP A N 1
ATOM 706 C CA . ASP A 1 98 ? -8.301 -1.965 -7.263 1.00 97.56 98 ASP A CA 1
ATOM 707 C C . ASP A 1 98 ? -9.109 -3.069 -6.575 1.00 97.56 98 ASP A C 1
ATOM 709 O O . ASP A 1 98 ? -8.886 -4.260 -6.792 1.00 97.56 98 ASP A O 1
ATOM 713 N N . ALA A 1 99 ? -10.088 -2.666 -5.766 1.00 97.81 99 ALA A N 1
ATOM 714 C CA . ALA A 1 99 ? -10.943 -3.570 -5.015 1.00 97.81 99 ALA A CA 1
ATOM 715 C C . ALA A 1 99 ? -11.774 -4.477 -5.935 1.00 97.81 99 ALA A C 1
ATOM 717 O O . ALA A 1 99 ? -11.782 -5.696 -5.757 1.00 97.81 99 ALA A O 1
ATOM 718 N N . LYS A 1 100 ? -12.386 -3.902 -6.978 1.00 97.94 100 LYS A N 1
ATOM 719 C CA . LYS A 1 100 ? -13.137 -4.636 -8.004 1.00 97.94 100 LYS A CA 1
ATOM 720 C C . LYS A 1 100 ? -12.253 -5.645 -8.735 1.00 97.94 100 LYS A C 1
ATOM 722 O O . LYS A 1 100 ? -12.659 -6.792 -8.894 1.00 97.94 100 LYS A O 1
ATOM 727 N N . ALA A 1 101 ? -11.040 -5.253 -9.128 1.00 96.81 101 ALA A N 1
ATOM 728 C CA . ALA A 1 101 ? -10.081 -6.142 -9.789 1.00 96.81 101 ALA A CA 1
ATOM 729 C C . ALA A 1 101 ? -9.605 -7.305 -8.893 1.00 96.81 101 ALA A C 1
ATOM 731 O O . ALA A 1 101 ? -9.051 -8.280 -9.396 1.00 96.81 101 ALA A O 1
ATOM 732 N N . ASN A 1 102 ? -9.828 -7.208 -7.579 1.00 96.50 102 ASN A N 1
ATOM 733 C CA . ASN A 1 102 ? -9.534 -8.245 -6.591 1.00 96.50 102 ASN A CA 1
ATOM 734 C C . ASN A 1 102 ? -10.805 -8.878 -5.981 1.00 96.50 102 ASN A C 1
ATOM 736 O O . ASN A 1 102 ? -10.693 -9.653 -5.035 1.00 96.50 102 ASN A O 1
ATOM 740 N N . GLY A 1 103 ? -12.001 -8.560 -6.493 1.00 97.56 103 GLY A N 1
ATOM 741 C CA . GLY A 1 103 ? -13.267 -9.138 -6.026 1.00 97.56 103 GLY A CA 1
ATOM 742 C C . GLY A 1 103 ? -13.629 -8.811 -4.571 1.00 97.56 103 GLY A C 1
ATOM 743 O O . GLY A 1 103 ? -14.210 -9.645 -3.885 1.00 97.56 103 GLY A O 1
ATOM 744 N N . THR A 1 104 ? -13.262 -7.629 -4.069 1.00 98.31 104 THR A N 1
ATOM 745 C CA . THR A 1 104 ? -13.439 -7.239 -2.657 1.00 98.31 104 THR A CA 1
ATOM 746 C C . THR A 1 104 ? -13.792 -5.748 -2.516 1.00 98.31 104 THR A C 1
ATOM 748 O O . THR A 1 104 ? -13.997 -5.061 -3.515 1.00 98.31 104 THR A O 1
ATOM 751 N N . THR A 1 105 ? -13.872 -5.226 -1.285 1.00 98.31 105 THR A N 1
ATOM 752 C CA . THR A 1 105 ? -13.994 -3.785 -0.990 1.00 98.31 105 THR A CA 1
ATOM 753 C C . THR A 1 105 ? -12.626 -3.111 -0.799 1.00 98.31 105 THR A C 1
ATOM 755 O O . THR A 1 105 ? -11.655 -3.799 -0.451 1.00 98.31 105 THR A O 1
ATOM 758 N N . PRO A 1 106 ? -12.522 -1.779 -0.993 1.00 98.50 106 PRO A N 1
ATOM 759 C CA . PRO A 1 106 ? -11.280 -1.031 -0.785 1.00 98.50 106 PRO A CA 1
ATOM 760 C C . PRO A 1 106 ? -10.690 -1.227 0.610 1.00 98.50 106 PRO A C 1
ATOM 762 O O . PRO A 1 106 ? -9.503 -1.516 0.737 1.00 98.50 106 PRO A O 1
ATOM 765 N N . GLU A 1 107 ? -11.513 -1.160 1.658 1.00 98.38 107 GLU A N 1
ATOM 766 C CA . GLU A 1 107 ? -11.071 -1.316 3.045 1.00 98.38 107 GLU A CA 1
ATOM 767 C C . GLU A 1 107 ? -10.514 -2.718 3.305 1.00 98.38 107 GLU A C 1
ATOM 769 O O . GLU A 1 107 ? -9.481 -2.879 3.961 1.00 98.38 107 GLU A O 1
ATOM 774 N N . ARG A 1 108 ? -11.166 -3.749 2.755 1.00 98.38 108 ARG A N 1
ATOM 775 C CA . ARG A 1 108 ? -10.718 -5.132 2.917 1.00 98.38 108 ARG A CA 1
ATOM 776 C C . ARG A 1 108 ? -9.429 -5.398 2.145 1.00 98.38 108 ARG A C 1
ATOM 778 O O . ARG A 1 108 ? -8.536 -6.046 2.689 1.00 98.38 108 ARG A O 1
ATOM 785 N N . LEU A 1 109 ? -9.301 -4.880 0.921 1.00 98.50 109 LEU A N 1
ATOM 786 C CA . LEU A 1 109 ? -8.065 -4.992 0.145 1.00 98.50 109 LEU A CA 1
ATOM 787 C C . LEU A 1 109 ? -6.910 -4.252 0.829 1.00 98.50 109 LEU A C 1
ATOM 789 O O . LEU A 1 109 ? -5.827 -4.815 0.978 1.00 98.50 109 LEU A O 1
ATOM 793 N N . ALA A 1 110 ? -7.160 -3.038 1.328 1.00 98.50 110 ALA A N 1
ATOM 794 C CA . ALA A 1 110 ? -6.178 -2.272 2.085 1.00 98.50 110 ALA A CA 1
ATOM 795 C C . ALA A 1 110 ? -5.721 -3.013 3.348 1.00 98.50 110 ALA A C 1
ATOM 797 O O . ALA A 1 110 ? -4.526 -3.052 3.633 1.00 98.50 110 ALA A O 1
ATOM 798 N N . ALA A 1 111 ? -6.636 -3.664 4.073 1.00 98.44 111 ALA A N 1
ATOM 799 C CA . ALA A 1 111 ? -6.287 -4.485 5.230 1.00 98.44 111 ALA A CA 1
ATOM 800 C C . ALA A 1 111 ? -5.403 -5.689 4.857 1.00 98.44 111 ALA A C 1
ATOM 802 O O . ALA A 1 111 ? -4.434 -5.975 5.563 1.00 98.44 111 ALA A O 1
ATOM 803 N N . ILE A 1 112 ? -5.695 -6.367 3.739 1.00 98.38 112 ILE A N 1
ATOM 804 C CA . ILE A 1 112 ? -4.888 -7.489 3.229 1.00 98.38 112 ILE A CA 1
ATOM 805 C C . ILE A 1 112 ? -3.478 -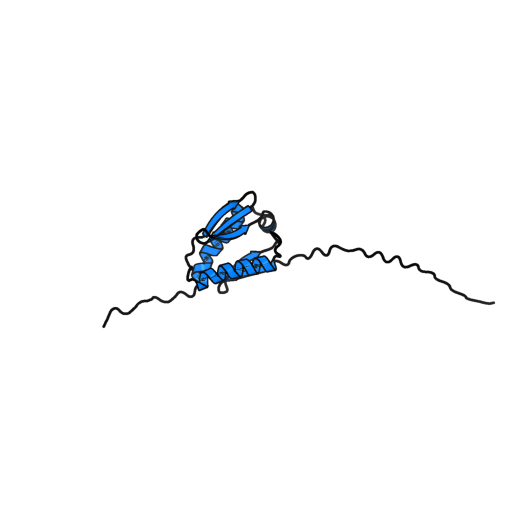7.016 2.864 1.00 98.38 112 ILE A C 1
ATOM 807 O O . ILE A 1 112 ? -2.492 -7.618 3.293 1.00 98.38 112 ILE A O 1
ATOM 811 N N . TRP A 1 113 ? -3.366 -5.921 2.111 1.00 98.38 113 TRP A N 1
ATOM 812 C CA . TRP A 1 113 ? -2.074 -5.357 1.720 1.00 98.38 113 TRP A CA 1
ATOM 813 C C . TRP A 1 113 ? -1.280 -4.841 2.924 1.00 98.38 113 TRP A C 1
ATOM 815 O O . TRP A 1 113 ? -0.095 -5.144 3.041 1.00 98.38 113 TRP A O 1
ATOM 825 N N . ALA A 1 114 ? -1.924 -4.153 3.872 1.00 98.19 114 ALA A N 1
ATOM 826 C CA . ALA A 1 114 ? -1.289 -3.726 5.119 1.00 98.19 114 ALA A CA 1
ATOM 827 C C . ALA A 1 114 ? -0.778 -4.921 5.939 1.00 98.19 114 ALA A C 1
ATOM 829 O O . ALA A 1 114 ? 0.310 -4.865 6.507 1.00 98.19 114 ALA A O 1
ATOM 830 N N . GLN A 1 115 ? -1.522 -6.0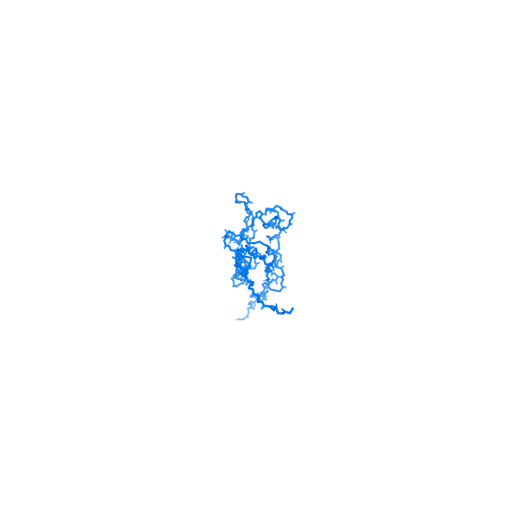30 5.976 1.00 97.81 115 GLN A N 1
ATOM 831 C CA . GLN A 1 115 ? -1.067 -7.242 6.655 1.00 97.81 115 GLN A CA 1
ATOM 832 C C . GLN A 1 115 ? 0.131 -7.892 5.951 1.00 97.81 115 GLN A C 1
ATOM 834 O O . GLN A 1 115 ? 1.065 -8.345 6.618 1.00 97.81 115 GLN A O 1
ATOM 839 N N . ARG A 1 116 ? 0.140 -7.905 4.611 1.00 96.94 116 ARG A N 1
ATOM 840 C CA . ARG A 1 116 ? 1.292 -8.360 3.819 1.00 96.94 116 ARG A CA 1
ATOM 841 C C . ARG A 1 116 ? 2.535 -7.518 4.094 1.00 96.94 116 ARG A C 1
ATOM 843 O O . ARG A 1 116 ? 3.583 -8.099 4.357 1.00 96.94 116 ARG A O 1
ATOM 850 N N . LEU A 1 117 ? 2.396 -6.193 4.134 1.00 96.50 117 LEU A N 1
ATOM 851 C CA . LEU A 1 117 ? 3.465 -5.256 4.497 1.00 96.50 117 LEU A CA 1
ATOM 852 C C . LEU A 1 117 ? 4.060 -5.575 5.875 1.00 96.50 117 LEU A C 1
ATOM 854 O O . LEU A 1 117 ? 5.263 -5.798 5.972 1.00 96.50 117 LEU A O 1
ATOM 858 N N . ARG A 1 118 ? 3.224 -5.717 6.914 1.00 95.94 118 ARG A N 1
ATOM 859 C CA . ARG A 1 118 ? 3.680 -6.085 8.273 1.00 95.94 118 ARG A CA 1
ATOM 860 C C . ARG A 1 118 ? 4.412 -7.427 8.329 1.00 95.94 118 ARG A C 1
ATOM 862 O O . ARG A 1 118 ? 5.269 -7.623 9.178 1.00 95.94 118 ARG A O 1
ATOM 869 N N . THR A 1 119 ? 4.053 -8.360 7.449 1.00 95.19 119 THR A N 1
ATOM 870 C CA . THR A 1 119 ? 4.630 -9.713 7.433 1.00 95.19 119 THR A CA 1
ATOM 871 C C . THR A 1 119 ? 5.949 -9.777 6.665 1.00 95.19 119 THR A C 1
ATOM 873 O O . THR A 1 119 ? 6.832 -10.547 7.035 1.00 95.19 119 THR A O 1
ATOM 876 N N . ILE A 1 120 ? 6.060 -9.032 5.562 1.00 94.69 120 ILE A N 1
ATOM 877 C CA . ILE A 1 120 ? 7.193 -9.114 4.633 1.00 94.69 120 ILE A CA 1
ATOM 878 C C . ILE A 1 120 ? 8.290 -8.123 5.003 1.00 94.69 120 ILE A C 1
ATOM 880 O O . ILE A 1 120 ? 9.457 -8.493 4.943 1.00 94.69 120 ILE A O 1
ATOM 884 N N . LEU A 1 121 ? 7.943 -6.899 5.409 1.00 93.00 121 LEU A N 1
ATOM 885 C CA . LEU A 1 121 ? 8.929 -5.842 5.636 1.00 93.00 121 LEU A CA 1
ATOM 886 C C . LEU A 1 121 ? 10.032 -6.249 6.638 1.00 93.00 121 LEU A C 1
ATOM 888 O O . LEU A 1 121 ? 11.200 -6.109 6.279 1.00 93.00 121 LEU A O 1
ATOM 892 N N . PRO A 1 122 ? 9.727 -6.863 7.804 1.00 91.94 122 PRO A N 1
ATOM 893 C CA . PRO A 1 122 ? 10.765 -7.321 8.731 1.00 91.94 122 PRO A CA 1
ATOM 894 C C . PRO A 1 122 ? 11.663 -8.429 8.164 1.00 91.94 122 PRO A C 1
ATOM 896 O O . PRO A 1 122 ? 12.819 -8.530 8.550 1.00 91.94 122 PRO A O 1
ATOM 899 N N . LYS A 1 123 ? 11.135 -9.261 7.255 1.00 91.56 123 LYS A N 1
ATOM 900 C CA . LYS A 1 123 ? 11.858 -10.389 6.636 1.00 91.56 123 LYS A CA 1
ATOM 901 C C . LYS A 1 123 ? 12.723 -9.962 5.455 1.00 91.56 123 LYS A C 1
ATOM 903 O O . LYS A 1 123 ? 13.670 -10.655 5.107 1.00 91.56 123 LYS A O 1
ATOM 908 N N . ALA A 1 124 ? 12.327 -8.881 4.789 1.00 87.75 124 ALA A N 1
ATOM 909 C CA . ALA A 1 124 ? 13.037 -8.323 3.650 1.00 87.75 124 ALA A CA 1
ATOM 910 C C . ALA A 1 124 ? 14.183 -7.400 4.081 1.00 87.75 124 ALA A C 1
ATOM 912 O O . ALA A 1 124 ? 15.102 -7.162 3.299 1.00 87.75 124 ALA A O 1
ATOM 913 N N . SER A 1 125 ? 14.142 -6.879 5.310 1.00 78.31 125 SER A N 1
ATOM 914 C CA . SER A 1 125 ? 15.302 -6.231 5.902 1.00 78.31 125 SER A CA 1
ATOM 915 C C . SER A 1 125 ? 16.418 -7.253 6.090 1.00 78.31 125 SER A C 1
ATOM 917 O O . SER A 1 125 ? 16.152 -8.318 6.647 1.00 78.31 125 SER A O 1
ATOM 919 N N . PRO A 1 126 ? 17.668 -6.945 5.695 1.00 65.94 126 PRO A N 1
ATOM 920 C CA . PRO A 1 126 ? 18.795 -7.672 6.244 1.00 65.94 126 PRO A CA 1
ATOM 921 C C . PRO A 1 126 ? 18.713 -7.461 7.754 1.00 65.94 126 PRO A C 1
ATOM 923 O O . PRO A 1 126 ? 18.834 -6.332 8.234 1.00 65.94 126 PRO A O 1
ATOM 926 N N . GLU A 1 127 ? 18.392 -8.521 8.493 1.00 53.56 127 GLU A N 1
ATOM 927 C CA . GLU A 1 127 ? 18.531 -8.533 9.940 1.00 53.56 127 GLU A CA 1
ATOM 928 C C . GLU A 1 127 ? 19.944 -8.030 10.213 1.00 53.56 127 GLU A C 1
ATOM 930 O O . GLU A 1 127 ? 20.912 -8.660 9.795 1.00 53.56 127 GLU A O 1
ATOM 935 N N . LYS A 1 128 ? 20.082 -6.835 10.793 1.00 46.34 128 LYS A N 1
ATOM 936 C CA . LYS A 1 128 ? 21.389 -6.368 11.238 1.00 46.34 128 LYS A CA 1
ATOM 937 C C . LYS A 1 128 ? 21.740 -7.329 12.376 1.00 46.34 128 LYS A C 1
ATOM 939 O O . LYS A 1 128 ? 21.066 -7.244 13.407 1.00 46.34 128 LYS A O 1
ATOM 944 N N . PRO A 1 129 ? 22.692 -8.272 12.209 1.00 42.72 129 PRO A N 1
ATOM 945 C CA . PRO A 1 129 ? 23.074 -9.148 13.306 1.00 42.72 129 PRO A CA 1
ATOM 946 C C . PRO A 1 129 ? 23.523 -8.230 14.436 1.00 42.72 129 PRO A C 1
ATOM 948 O O . PRO A 1 129 ? 24.141 -7.196 14.166 1.00 42.72 129 PRO A O 1
ATOM 951 N N . GLY A 1 130 ? 23.105 -8.553 15.657 1.00 45.97 130 GLY A N 1
ATOM 952 C CA . GLY A 1 130 ? 23.132 -7.650 16.799 1.00 45.97 130 GLY A CA 1
ATOM 953 C C . GLY A 1 130 ? 24.343 -6.722 16.842 1.00 45.97 130 GLY A C 1
ATOM 954 O O . GLY A 1 130 ? 25.490 -7.148 16.716 1.00 45.97 130 GLY A O 1
ATOM 955 N N . VAL A 1 131 ? 24.086 -5.445 17.126 1.00 50.16 131 VAL A N 1
ATOM 956 C CA . VAL A 1 131 ? 25.080 -4.599 17.790 1.00 50.16 131 VAL A CA 1
ATOM 957 C C . VAL A 1 131 ? 25.231 -5.141 19.216 1.00 50.16 131 VAL A C 1
ATOM 959 O O . VAL A 1 131 ? 24.757 -4.559 20.183 1.00 50.16 131 VAL A O 1
ATOM 962 N N . GLY A 1 132 ? 25.835 -6.321 19.333 1.00 46.91 132 GLY A N 1
ATOM 963 C CA . GLY A 1 132 ? 26.606 -6.694 20.498 1.00 46.91 132 GLY A CA 1
ATOM 964 C C . GLY A 1 132 ? 27.944 -6.000 20.333 1.00 46.91 132 GLY A C 1
ATOM 965 O O . GLY A 1 132 ? 28.865 -6.568 19.752 1.00 46.91 132 GLY A O 1
ATOM 966 N N . LEU A 1 133 ? 28.042 -4.751 20.795 1.00 53.38 133 LEU A N 1
ATOM 967 C CA . LEU A 1 133 ? 29.350 -4.285 21.238 1.00 53.38 133 LEU A CA 1
ATOM 968 C C . LEU A 1 133 ? 29.783 -5.269 22.337 1.00 53.38 133 LEU A C 1
ATOM 970 O O . LEU A 1 133 ? 28.996 -5.479 23.266 1.00 53.38 133 LEU A O 1
ATOM 974 N N . PRO A 1 134 ? 30.971 -5.888 22.265 1.00 47.97 134 PRO A N 1
ATOM 975 C CA . PRO A 1 134 ? 31.520 -6.527 23.447 1.00 47.97 134 PRO A CA 1
ATOM 976 C C . PRO A 1 134 ? 31.615 -5.467 24.551 1.00 47.97 134 PRO A C 1
ATOM 978 O O . PRO A 1 134 ? 32.200 -4.401 24.366 1.00 47.97 134 PRO A O 1
ATOM 981 N N . ALA A 1 135 ? 30.976 -5.743 25.686 1.00 59.00 135 ALA A N 1
ATOM 982 C CA . ALA A 1 135 ? 31.364 -5.127 26.941 1.00 59.00 135 ALA A CA 1
ATOM 983 C C . ALA A 1 135 ? 32.679 -5.800 27.369 1.00 59.00 135 ALA A C 1
ATOM 985 O O . ALA A 1 135 ? 32.689 -7.007 27.606 1.00 59.00 135 ALA A O 1
ATOM 986 N N . GLY A 1 136 ? 33.761 -5.024 27.425 1.00 63.09 136 GLY A N 1
ATOM 987 C CA . GLY A 1 136 ? 35.128 -5.461 27.739 1.00 63.09 136 GLY A CA 1
ATOM 988 C C . GLY A 1 136 ? 36.040 -5.210 26.535 1.00 63.09 136 GLY A C 1
ATOM 989 O O . GLY A 1 136 ? 35.742 -5.691 25.446 1.00 63.09 136 GLY A O 1
ATOM 990 N N . GLU A 1 137 ? 37.103 -4.414 26.626 1.00 42.53 137 GLU A N 1
ATOM 991 C CA . GLU A 1 137 ? 38.002 -4.145 27.764 1.00 42.53 137 GLU A CA 1
ATOM 992 C C . GLU A 1 137 ? 38.337 -2.654 27.920 1.00 42.53 137 GLU A C 1
ATOM 994 O O . GLU A 1 137 ? 38.394 -1.942 26.890 1.00 42.53 137 GLU A O 1
#

pLDDT: mean 83.39, std 20.17, range [41.0, 98.5]

Sequence (137 aa):
MRGLVTLVVAAMLLTAAAGSVCRSDEPGDVWLGGYLLLRIRTAAAGYSVADRVNAIQARANSLLELGRSGAKFTVGKSGRDAIIYADGSLFITVTPADAKANGTTPERLAAIWAQRLRTILPKASPEKPGVGLPAGE

Radius of gyration: 26.31 Å; chains: 1; bounding box: 53×21×111 Å

Foldseek 3Di:
DDDDDDDDDDPDPPPPPPPPPPPQQPKDFQAFLNDTLDIFRAAPPPGGNVRQSVLLNVLLVVCLVVVVLVWDWDWDDDPQWIFIDTNNHTRDIFHCVNQVVVVHGRRVVSVVSSVSSNVVSNVRHPPPPDPPPPPDD